Protein AF-A0A964ZCJ8-F1 (afdb_monomer_lite)

Foldseek 3Di:
DDDDDDPPDDPDDPDPDPDDDPVVVVVVVVVVVVVVVVVVVVVVVVVVVVVVCVVPQLPLPDWDADQLEIEGHHPVDDPQLSVQVRVVCVVVVQSVQHNKYWGWYADPQEIEIETAGADDPPDDPVNVVVVQVVVQVCCCVPRVVNTWYKYKYDHPPDDDDDSPCVVDGPDIDIDGD

Secondary structure (DSSP, 8-state):
-PPP----------PPP----HHHHHHHHHHHHHHHHHHHHHHHHHHHHHHHHHHHS-TT-EEEEETTEEEEE-TTS-HHHHHHHHHHHHHTTGGGSSS-EEEEEEETTEEEEEEE-PPPTT--HHHHHHHHHHHHHHHHHHTSTT--EEEEEE---S-S--TTGGGS-S--EEE--

Sequence (177 aa):
MMADPHDTRTPKDATPDPLPSSASRRRGRRWRAFLIWTVGLFALATAIYLLAREVSSSSWGDKVSVGAMTVHYPSHVARNSAEALARFLYDKGIGRINDADARLRHESGIWTVDLFIPQQENTDTDIFSALLERMHRDIARDVLHGEALVLRACHPEVGANSIQQRGDPKAWKEIGP

pLDDT: mean 73.39, std 16.01, range [37.78, 94.5]

Radius of gyration: 37.0 Å; chains: 1; bounding box: 96×61×99 Å

Structure (mmCIF, N/CA/C/O backbone):
data_AF-A0A964ZCJ8-F1
#
_entry.id   AF-A0A964ZCJ8-F1
#
loop_
_atom_site.group_PDB
_atom_site.id
_atom_site.type_symbol
_atom_site.label_atom_id
_atom_site.label_alt_id
_atom_site.label_comp_id
_atom_site.label_asym_id
_atom_site.label_entity_id
_atom_site.label_seq_id
_atom_site.pdbx_PDB_ins_code
_atom_site.Cartn_x
_atom_site.Cartn_y
_atom_site.Cartn_z
_atom_site.occupancy
_atom_site.B_iso_or_equiv
_atom_site.auth_seq_id
_atom_site.auth_comp_id
_atom_site.auth_asym_id
_atom_site.auth_atom_id
_atom_site.pdbx_PDB_model_num
ATOM 1 N N . MET A 1 1 ? 78.602 -44.095 -82.464 1.00 48.38 1 MET A N 1
ATOM 2 C CA . MET A 1 1 ? 78.148 -43.671 -81.123 1.00 48.38 1 MET A CA 1
ATOM 3 C C . MET A 1 1 ? 78.217 -42.154 -81.092 1.00 48.38 1 MET A C 1
ATOM 5 O O . MET A 1 1 ? 79.305 -41.610 -80.980 1.00 48.38 1 MET A O 1
ATOM 9 N N . MET A 1 2 ? 77.091 -41.492 -81.357 1.00 51.88 2 MET A N 1
ATOM 10 C CA . MET A 1 2 ? 76.959 -40.031 -81.392 1.00 51.88 2 MET A CA 1
ATOM 11 C C . MET A 1 2 ? 76.318 -39.581 -80.078 1.00 51.88 2 MET A C 1
ATOM 13 O O . MET A 1 2 ? 75.328 -40.174 -79.657 1.00 51.88 2 MET A O 1
ATOM 17 N N . ALA A 1 3 ? 76.924 -38.592 -79.425 1.00 47.00 3 ALA A N 1
ATOM 18 C CA . ALA A 1 3 ? 76.393 -37.945 -78.233 1.00 47.00 3 ALA A CA 1
ATOM 19 C C . ALA A 1 3 ? 75.462 -36.802 -78.661 1.00 47.00 3 ALA A C 1
ATOM 21 O O . ALA A 1 3 ? 75.875 -35.935 -79.428 1.00 47.00 3 ALA A O 1
ATOM 22 N N . ASP A 1 4 ? 74.226 -36.835 -78.172 1.00 47.16 4 ASP A N 1
ATOM 23 C CA . ASP A 1 4 ? 73.211 -35.793 -78.337 1.00 47.16 4 ASP A CA 1
ATOM 24 C C . ASP A 1 4 ? 73.431 -34.707 -77.265 1.00 47.16 4 ASP A C 1
ATOM 26 O O . ASP A 1 4 ? 73.419 -35.046 -76.076 1.00 47.16 4 ASP A O 1
ATOM 30 N N . PRO A 1 5 ? 73.663 -33.424 -77.609 1.00 57.91 5 PRO A N 1
ATOM 31 C CA . PRO A 1 5 ? 73.920 -32.394 -76.615 1.00 57.91 5 PRO A CA 1
ATOM 32 C C . PRO A 1 5 ? 72.847 -31.302 -76.659 1.00 57.91 5 PRO A C 1
ATOM 34 O O . PRO A 1 5 ? 73.133 -30.206 -77.111 1.00 57.91 5 PRO A O 1
ATOM 37 N N . HIS A 1 6 ? 71.630 -31.555 -76.173 1.00 50.22 6 HIS A N 1
ATOM 38 C CA . HIS A 1 6 ? 70.666 -30.481 -75.877 1.00 50.22 6 HIS A CA 1
ATOM 39 C C . HIS A 1 6 ? 69.636 -30.919 -74.816 1.00 50.22 6 HIS A C 1
ATOM 41 O O . HIS A 1 6 ? 68.512 -31.281 -75.141 1.00 50.22 6 HIS A O 1
ATOM 47 N N . ASP A 1 7 ? 69.996 -30.841 -73.528 1.00 47.72 7 ASP A N 1
ATOM 48 C CA . ASP A 1 7 ? 69.020 -30.761 -72.421 1.00 47.72 7 ASP A CA 1
ATOM 49 C C . ASP A 1 7 ? 69.168 -29.385 -71.753 1.00 47.72 7 ASP A C 1
ATOM 51 O O . ASP A 1 7 ? 69.875 -29.197 -70.762 1.00 47.72 7 ASP A O 1
ATOM 55 N N . THR A 1 8 ? 68.574 -28.368 -72.378 1.00 50.81 8 THR A N 1
ATOM 56 C CA . THR A 1 8 ? 68.505 -27.006 -71.839 1.00 50.81 8 THR A CA 1
ATOM 57 C C . THR A 1 8 ? 67.258 -26.901 -70.965 1.00 50.81 8 THR A C 1
ATOM 59 O O . THR A 1 8 ? 66.209 -26.435 -71.402 1.00 50.81 8 THR A O 1
ATOM 62 N N . ARG A 1 9 ? 67.356 -27.359 -69.712 1.00 53.78 9 ARG A N 1
ATOM 63 C CA . ARG A 1 9 ? 66.312 -27.120 -68.706 1.00 53.78 9 ARG A CA 1
ATOM 64 C C . ARG A 1 9 ? 66.277 -25.636 -68.363 1.00 53.78 9 ARG A C 1
ATOM 66 O O . ARG A 1 9 ? 67.170 -25.117 -67.698 1.00 53.78 9 ARG A O 1
ATOM 73 N N . THR A 1 10 ? 65.235 -24.958 -68.817 1.00 56.88 10 THR A N 1
ATOM 74 C CA . THR A 1 10 ? 64.870 -23.621 -68.352 1.00 56.88 10 THR A CA 1
ATOM 75 C C . THR A 1 10 ? 64.500 -23.672 -66.862 1.00 56.88 10 THR A C 1
ATOM 77 O O . THR A 1 10 ? 63.801 -24.597 -66.433 1.00 56.88 10 THR A O 1
ATOM 80 N N . PRO A 1 11 ? 64.954 -22.713 -66.035 1.00 51.00 11 PRO A N 1
ATOM 81 C CA . PRO A 1 11 ? 64.497 -22.617 -64.658 1.00 51.00 11 PRO A CA 1
ATOM 82 C C . PRO A 1 11 ? 63.003 -22.276 -64.660 1.00 51.00 11 PRO A C 1
ATOM 84 O O . PRO A 1 11 ? 62.573 -21.285 -65.243 1.00 51.00 11 PRO A O 1
ATOM 87 N N . LYS A 1 12 ? 62.210 -23.146 -64.032 1.00 56.78 12 LYS A N 1
ATOM 88 C CA . LYS A 1 12 ? 60.776 -22.961 -63.820 1.00 56.78 12 LYS A CA 1
ATOM 89 C C . LYS A 1 12 ? 60.593 -21.738 -62.921 1.00 56.78 12 LYS A C 1
ATOM 91 O O . LYS A 1 12 ? 61.037 -21.764 -61.774 1.00 56.78 12 LYS A O 1
ATOM 96 N N . ASP A 1 13 ? 59.980 -20.694 -63.470 1.00 48.88 13 ASP A N 1
ATOM 97 C CA . ASP A 1 13 ? 59.600 -19.468 -62.774 1.00 48.88 13 ASP A CA 1
ATOM 98 C C . ASP A 1 13 ? 59.020 -19.779 -61.390 1.00 48.88 13 ASP A C 1
ATOM 100 O O . ASP A 1 13 ? 57.946 -20.373 -61.255 1.00 48.88 13 ASP A O 1
ATOM 104 N N . ALA A 1 14 ? 59.739 -19.364 -60.348 1.00 57.69 14 ALA A N 1
ATOM 105 C CA . ALA A 1 14 ? 59.188 -19.259 -59.012 1.00 57.69 14 ALA A CA 1
ATOM 106 C C . ALA A 1 14 ? 58.215 -18.076 -59.025 1.00 57.69 14 ALA A C 1
ATOM 108 O O . ALA A 1 14 ? 58.620 -16.922 -58.908 1.00 57.69 14 ALA A O 1
ATOM 109 N N . THR A 1 15 ? 56.929 -18.357 -59.225 1.00 59.94 15 THR A N 1
ATOM 110 C CA . THR A 1 15 ? 55.874 -17.360 -59.041 1.00 59.94 15 THR A CA 1
ATOM 111 C C . THR A 1 15 ? 55.878 -16.955 -57.562 1.00 59.94 15 THR A C 1
ATOM 113 O 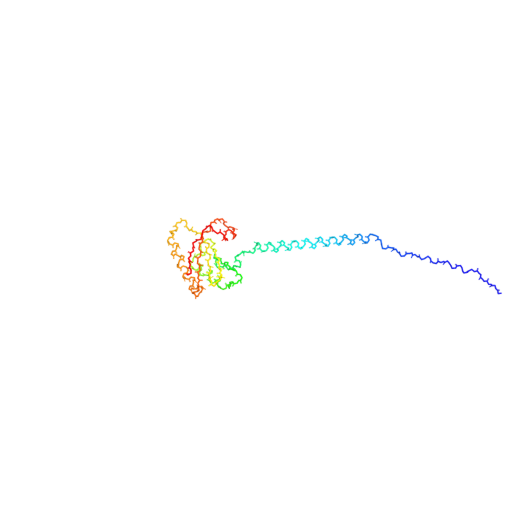O . THR A 1 15 ? 55.666 -17.825 -56.717 1.00 59.94 15 THR A O 1
ATOM 116 N N . PRO A 1 16 ? 56.159 -15.691 -57.200 1.00 59.75 16 PRO A N 1
ATOM 117 C CA . PRO A 1 16 ? 56.066 -15.270 -55.811 1.00 59.75 16 PRO A CA 1
ATOM 118 C C . PRO A 1 16 ? 54.602 -15.337 -55.368 1.00 59.75 16 PRO A C 1
ATOM 120 O O . PRO A 1 16 ? 53.717 -14.840 -56.069 1.00 59.75 16 PRO A O 1
ATOM 123 N N . ASP A 1 17 ? 54.354 -15.945 -54.207 1.00 64.88 17 ASP A N 1
ATOM 124 C CA . ASP A 1 17 ? 53.029 -15.965 -53.592 1.00 64.88 17 ASP A CA 1
ATOM 125 C C . ASP A 1 17 ? 52.475 -14.534 -53.494 1.00 64.88 17 ASP A C 1
ATOM 127 O O . ASP A 1 17 ? 53.198 -13.613 -53.087 1.00 64.88 17 ASP A O 1
ATOM 131 N N . PRO A 1 18 ? 51.198 -14.301 -53.849 1.00 58.09 18 PRO A N 1
ATOM 132 C CA . PRO A 1 18 ? 50.617 -12.978 -53.745 1.00 58.09 18 PRO A CA 1
ATOM 133 C C . PRO A 1 18 ? 50.617 -12.547 -52.276 1.00 58.09 18 PRO A C 1
ATOM 135 O O . PRO A 1 18 ? 49.923 -13.122 -51.435 1.00 58.09 18 PRO A O 1
ATOM 138 N N . LEU A 1 19 ? 51.390 -11.498 -51.975 1.00 61.59 19 LEU A N 1
ATOM 139 C CA . LEU A 1 19 ? 51.352 -10.807 -50.689 1.00 61.59 19 LEU A CA 1
ATOM 140 C C . LEU A 1 19 ? 49.889 -10.530 -50.308 1.00 61.59 19 LEU A C 1
ATOM 142 O O . LEU A 1 19 ? 49.120 -10.065 -51.158 1.00 61.59 19 LEU A O 1
ATOM 146 N N . PRO A 1 20 ? 49.481 -10.773 -49.047 1.00 53.47 20 PRO A N 1
ATOM 147 C CA . PRO A 1 20 ? 48.110 -10.548 -48.623 1.00 53.47 20 PRO A CA 1
ATOM 148 C C . PRO A 1 20 ? 47.746 -9.093 -48.901 1.00 53.47 20 PRO A C 1
ATOM 150 O O . PRO A 1 20 ? 48.298 -8.167 -48.299 1.00 53.47 20 PRO A O 1
ATOM 153 N N . SER A 1 21 ? 46.828 -8.901 -49.848 1.00 53.91 21 SER A N 1
ATOM 154 C CA . SER A 1 21 ? 46.430 -7.579 -50.309 1.00 53.91 21 SER A CA 1
ATOM 155 C C . SER A 1 21 ? 46.026 -6.714 -49.115 1.00 53.91 21 SER A C 1
ATOM 157 O O . SER A 1 21 ? 45.258 -7.116 -48.233 1.00 53.91 21 SER A O 1
ATOM 159 N N . SER A 1 22 ? 46.540 -5.489 -49.089 1.00 53.28 22 SER A N 1
ATOM 160 C CA . SER A 1 22 ? 46.252 -4.443 -48.098 1.00 53.28 22 SER A CA 1
ATOM 161 C C . SER A 1 22 ? 44.746 -4.161 -47.912 1.00 53.28 22 SER A C 1
ATOM 163 O O . SER A 1 22 ? 44.332 -3.582 -46.902 1.00 53.28 22 SER A O 1
ATOM 165 N N . ALA A 1 23 ? 43.906 -4.634 -48.839 1.00 49.94 23 ALA A N 1
ATOM 166 C CA . ALA A 1 23 ? 42.448 -4.637 -48.764 1.00 49.94 23 ALA A CA 1
ATOM 167 C C . ALA A 1 23 ? 41.882 -5.540 -47.645 1.00 49.94 23 ALA A C 1
ATOM 169 O O . ALA A 1 23 ? 40.900 -5.166 -46.996 1.00 49.94 23 ALA A O 1
ATOM 170 N N . SER A 1 24 ? 42.516 -6.683 -47.359 1.00 50.50 24 SER A N 1
ATOM 171 C CA . SER A 1 24 ? 42.086 -7.625 -46.309 1.00 50.50 24 SER A CA 1
ATOM 172 C C . SER A 1 24 ? 42.235 -7.035 -44.897 1.00 50.50 24 SER A C 1
ATOM 174 O O . SER A 1 24 ? 41.323 -7.129 -44.071 1.00 50.50 24 SER A O 1
ATOM 176 N N . ARG A 1 25 ? 43.330 -6.303 -44.643 1.00 51.41 25 ARG A N 1
ATOM 177 C CA . ARG A 1 25 ? 43.592 -5.614 -43.365 1.00 51.41 25 ARG A CA 1
ATOM 178 C C . ARG A 1 25 ? 42.638 -4.436 -43.118 1.00 51.41 25 ARG A C 1
ATOM 180 O O . ARG A 1 25 ? 42.250 -4.189 -41.976 1.00 51.41 25 ARG A O 1
ATOM 187 N N . ARG A 1 26 ? 42.208 -3.722 -44.170 1.00 52.03 26 ARG A N 1
ATOM 188 C CA . ARG A 1 26 ? 41.245 -2.605 -44.058 1.00 52.03 26 ARG A CA 1
ATOM 189 C C . ARG A 1 26 ? 39.802 -3.070 -43.831 1.00 52.03 26 ARG A C 1
ATOM 191 O O . ARG A 1 26 ? 39.094 -2.424 -43.057 1.00 52.03 26 ARG A O 1
ATOM 198 N N . ARG A 1 27 ? 39.367 -4.186 -44.438 1.00 53.50 27 ARG A N 1
ATOM 199 C CA . ARG A 1 27 ? 38.033 -4.767 -44.175 1.00 53.50 27 ARG A CA 1
ATOM 200 C C . ARG A 1 27 ? 37.902 -5.233 -42.724 1.00 53.50 27 ARG A C 1
ATOM 202 O O . ARG A 1 27 ? 36.944 -4.837 -42.068 1.00 53.50 27 ARG A O 1
ATOM 209 N N . GLY A 1 28 ? 38.891 -5.946 -42.179 1.00 59.06 28 GLY A N 1
ATOM 210 C CA . GLY A 1 28 ? 38.857 -6.402 -40.781 1.00 59.06 28 GLY A CA 1
ATOM 211 C C . GLY A 1 28 ? 38.749 -5.264 -39.755 1.00 59.06 28 GLY A C 1
ATOM 212 O O . GLY A 1 28 ? 38.053 -5.395 -38.751 1.00 59.06 28 GLY A O 1
ATOM 213 N N . ARG A 1 29 ? 39.369 -4.105 -40.023 1.00 62.72 29 ARG A N 1
ATOM 214 C CA . ARG A 1 29 ? 39.307 -2.937 -39.125 1.00 62.72 29 ARG A CA 1
ATOM 215 C C . ARG A 1 29 ? 37.923 -2.276 -39.104 1.00 62.72 29 ARG A C 1
ATOM 217 O O . ARG A 1 29 ? 37.471 -1.872 -38.038 1.00 62.72 29 ARG A O 1
ATOM 224 N N . ARG A 1 30 ? 37.238 -2.207 -40.253 1.00 69.00 30 ARG A N 1
ATOM 225 C CA . ARG A 1 30 ? 35.860 -1.687 -40.350 1.00 69.00 30 ARG A CA 1
ATOM 226 C C . ARG A 1 30 ? 34.849 -2.612 -39.675 1.00 69.00 30 ARG A C 1
ATOM 228 O O . ARG A 1 30 ? 33.975 -2.128 -38.970 1.00 69.00 30 ARG A O 1
ATOM 235 N N . TRP A 1 31 ? 35.019 -3.925 -39.824 1.00 72.19 31 TRP A N 1
ATOM 236 C CA . TRP A 1 31 ? 34.189 -4.922 -39.142 1.00 72.19 31 TRP A CA 1
ATOM 237 C C . TRP A 1 31 ? 34.365 -4.890 -37.622 1.00 72.19 31 TRP A C 1
ATOM 239 O O . TRP A 1 31 ? 33.383 -4.927 -36.891 1.00 72.19 31 TRP A O 1
ATOM 249 N N . ARG A 1 32 ? 35.601 -4.733 -37.132 1.00 75.25 32 ARG A N 1
ATOM 250 C CA . ARG A 1 32 ? 35.864 -4.542 -35.696 1.00 75.25 32 ARG A CA 1
ATOM 251 C C . ARG A 1 32 ? 35.241 -3.254 -35.163 1.00 75.25 32 ARG A C 1
ATOM 253 O O . ARG A 1 32 ? 34.640 -3.282 -34.099 1.00 75.25 32 ARG A O 1
ATOM 260 N N . ALA A 1 33 ? 35.345 -2.152 -35.908 1.00 75.31 33 ALA A N 1
ATOM 261 C CA . ALA A 1 33 ? 34.693 -0.900 -35.532 1.00 75.31 33 ALA A CA 1
ATOM 262 C C . ALA A 1 33 ? 33.166 -1.060 -35.472 1.00 75.31 33 ALA A C 1
ATOM 264 O O . ALA A 1 33 ? 32.557 -0.640 -34.497 1.00 75.31 33 ALA A O 1
ATOM 265 N N . PHE A 1 34 ? 32.564 -1.730 -36.459 1.00 76.56 34 PHE A N 1
ATOM 266 C CA . PHE A 1 34 ? 31.130 -2.017 -36.469 1.00 76.56 34 PHE A CA 1
ATOM 267 C C . PHE A 1 34 ? 30.700 -2.861 -35.260 1.00 76.56 34 PHE A C 1
ATOM 269 O O . PHE A 1 34 ? 29.763 -2.483 -34.564 1.00 76.56 34 PHE A O 1
ATOM 276 N N . LEU A 1 35 ? 31.432 -3.937 -34.945 1.00 82.56 35 LEU A N 1
ATOM 277 C CA . LEU A 1 35 ? 31.153 -4.775 -33.773 1.00 82.56 35 LEU A CA 1
ATOM 278 C C . LEU A 1 35 ? 31.237 -3.979 -32.463 1.00 82.56 35 LEU A C 1
ATOM 280 O O . LEU A 1 35 ? 30.318 -4.051 -31.651 1.00 82.56 35 LEU A O 1
ATOM 284 N N . ILE A 1 36 ? 32.285 -3.170 -32.282 1.00 83.69 36 ILE A N 1
ATOM 285 C CA . ILE A 1 36 ? 32.447 -2.320 -31.090 1.00 83.69 36 ILE A CA 1
ATOM 286 C C . ILE A 1 36 ? 31.273 -1.343 -30.954 1.00 83.69 36 ILE A C 1
ATOM 288 O O . ILE A 1 36 ? 30.724 -1.199 -29.865 1.00 83.69 36 ILE A O 1
ATOM 292 N N . TRP A 1 37 ? 30.849 -0.720 -32.056 1.00 85.50 37 TRP A N 1
ATOM 293 C CA . TRP A 1 37 ? 29.688 0.170 -32.063 1.00 85.50 37 TRP A CA 1
ATOM 294 C C . TRP A 1 37 ? 28.401 -0.561 -31.682 1.00 85.50 37 TRP A C 1
ATOM 296 O O . TRP A 1 37 ? 27.669 -0.080 -30.823 1.00 85.50 37 TRP A O 1
ATOM 306 N N . THR A 1 38 ? 28.138 -1.736 -32.258 1.00 84.56 38 THR A N 1
ATOM 307 C CA . THR A 1 38 ? 26.927 -2.511 -31.939 1.00 84.56 38 THR A CA 1
ATOM 308 C C . THR A 1 38 ? 26.892 -2.981 -30.486 1.00 84.56 38 THR A C 1
ATOM 310 O O . THR A 1 38 ? 25.854 -2.872 -29.840 1.00 84.56 38 THR A O 1
ATOM 313 N N . VAL A 1 39 ? 28.027 -3.432 -29.942 1.00 88.19 39 VAL A N 1
ATOM 314 C CA . VAL A 1 39 ? 28.136 -3.844 -28.535 1.00 88.19 39 VAL A CA 1
ATOM 315 C C . VAL A 1 39 ? 27.949 -2.644 -27.609 1.00 88.19 39 VAL A C 1
ATOM 317 O O . VAL A 1 39 ? 27.212 -2.745 -26.632 1.00 88.19 39 VAL A O 1
ATOM 320 N N . GLY A 1 40 ? 28.550 -1.495 -27.932 1.00 87.12 40 GLY A N 1
ATOM 321 C CA . GLY A 1 40 ? 28.365 -0.262 -27.166 1.00 87.12 40 GLY A CA 1
ATOM 322 C C . GLY A 1 40 ? 26.908 0.206 -27.153 1.00 87.12 40 GLY A C 1
ATOM 323 O O . GLY A 1 40 ? 26.383 0.564 -26.102 1.00 87.12 40 GLY A O 1
ATOM 324 N N . LEU A 1 41 ? 26.228 0.136 -28.299 1.00 89.31 41 LEU A N 1
ATOM 325 C CA . LEU A 1 41 ? 24.823 0.526 -28.423 1.00 89.31 41 LEU A CA 1
ATOM 326 C C . LEU A 1 41 ? 23.899 -0.428 -27.652 1.00 89.31 41 LEU A C 1
ATOM 328 O O . LEU A 1 41 ? 22.967 0.018 -26.987 1.00 89.31 41 LEU A O 1
ATOM 332 N N . PHE A 1 42 ? 24.196 -1.729 -27.677 1.00 88.00 42 PHE A N 1
ATOM 333 C CA . PHE A 1 42 ? 23.472 -2.732 -26.899 1.00 88.00 42 PHE A CA 1
ATOM 334 C C . PHE A 1 42 ? 23.678 -2.558 -25.388 1.00 88.00 42 PHE A C 1
ATOM 336 O O . PHE A 1 42 ? 22.716 -2.609 -24.621 1.00 88.00 42 PHE A O 1
ATOM 343 N N . ALA A 1 43 ? 24.912 -2.295 -24.950 1.00 87.88 43 ALA A N 1
ATOM 344 C CA . ALA A 1 43 ? 25.219 -2.012 -23.550 1.00 87.88 43 ALA A CA 1
ATOM 345 C C . ALA A 1 43 ? 24.503 -0.743 -23.064 1.00 87.88 43 ALA A C 1
ATOM 347 O O . ALA A 1 43 ? 23.913 -0.749 -21.985 1.00 87.88 43 ALA A O 1
ATOM 348 N N . LEU A 1 44 ? 24.479 0.312 -23.884 1.00 88.38 44 LEU A N 1
ATOM 349 C CA . LEU A 1 44 ? 23.754 1.544 -23.581 1.00 88.38 44 LEU A CA 1
ATOM 350 C C . LEU A 1 44 ? 22.242 1.303 -23.482 1.00 88.38 44 LEU A C 1
ATOM 352 O O . LEU A 1 44 ? 21.622 1.733 -22.514 1.00 88.38 44 LEU A O 1
ATOM 356 N N . ALA A 1 45 ? 21.652 0.579 -24.435 1.00 86.62 45 ALA A N 1
ATOM 357 C CA . ALA A 1 45 ? 20.234 0.222 -24.393 1.00 86.62 45 ALA A CA 1
ATOM 358 C C . ALA A 1 45 ? 19.893 -0.611 -23.147 1.00 86.62 45 ALA A C 1
ATOM 360 O O . ALA A 1 45 ? 18.865 -0.384 -22.513 1.00 86.62 45 ALA A O 1
ATOM 361 N N . THR A 1 46 ? 20.782 -1.525 -22.754 1.00 86.81 46 THR A N 1
ATOM 362 C CA . THR A 1 46 ? 20.626 -2.336 -21.539 1.00 86.81 46 THR A CA 1
ATOM 363 C C . THR A 1 46 ? 20.708 -1.474 -20.280 1.00 86.81 46 THR A C 1
ATOM 365 O O . THR A 1 46 ? 19.874 -1.616 -19.394 1.00 86.81 46 THR A O 1
ATOM 368 N N . ALA A 1 47 ? 21.660 -0.540 -20.207 1.00 83.06 47 ALA A N 1
ATOM 369 C CA . ALA A 1 47 ? 21.773 0.394 -19.089 1.00 83.06 47 ALA A CA 1
ATOM 370 C C . ALA A 1 47 ? 20.535 1.297 -18.975 1.00 83.06 47 ALA A C 1
ATOM 372 O O . ALA A 1 47 ? 20.000 1.462 -17.883 1.00 83.06 47 ALA A O 1
ATOM 373 N N . ILE A 1 48 ? 20.032 1.818 -20.102 1.00 84.12 48 ILE A N 1
ATOM 374 C CA . ILE A 1 48 ? 18.785 2.593 -20.149 1.00 84.12 48 ILE A CA 1
ATOM 375 C C . ILE A 1 48 ? 17.602 1.732 -19.705 1.00 84.12 48 ILE A C 1
ATOM 377 O O . ILE A 1 48 ? 16.770 2.211 -18.950 1.00 84.12 48 ILE A O 1
ATOM 381 N N . TYR A 1 49 ? 17.524 0.469 -20.126 1.00 80.00 49 TYR A N 1
ATOM 382 C CA . TYR A 1 49 ? 16.462 -0.443 -19.702 1.00 80.00 49 TYR A CA 1
ATOM 383 C C . TYR A 1 49 ? 16.508 -0.727 -18.195 1.00 80.00 49 TYR A C 1
ATOM 385 O O . TYR A 1 49 ? 15.466 -0.712 -17.546 1.00 80.00 49 TYR A O 1
ATOM 393 N N . LEU A 1 50 ? 17.696 -0.948 -17.626 1.00 77.62 50 LEU A N 1
ATOM 394 C CA . LEU A 1 50 ? 17.866 -1.156 -16.185 1.00 77.62 50 LEU A CA 1
ATOM 395 C C . LEU A 1 50 ? 17.500 0.105 -15.393 1.00 77.62 50 LEU A C 1
ATOM 397 O O . LEU A 1 50 ? 16.707 0.013 -14.463 1.00 77.62 50 LEU A O 1
ATOM 401 N N . LEU A 1 51 ? 17.980 1.276 -15.822 1.00 68.19 51 LEU A N 1
ATOM 402 C CA . LEU A 1 51 ? 17.620 2.566 -15.224 1.00 68.19 51 LEU A CA 1
ATOM 403 C C . LEU A 1 51 ? 16.122 2.844 -15.345 1.00 68.19 51 LEU A C 1
ATOM 405 O O . LEU A 1 51 ? 15.486 3.226 -14.372 1.00 68.19 51 LEU A O 1
ATOM 409 N N . ALA A 1 52 ? 15.531 2.614 -16.517 1.00 62.88 52 ALA A N 1
ATOM 410 C CA . ALA A 1 52 ? 14.101 2.778 -16.726 1.00 62.88 52 ALA A CA 1
ATOM 411 C C . ALA A 1 52 ? 13.311 1.812 -15.848 1.00 62.88 52 ALA A C 1
ATOM 413 O O . ALA A 1 52 ? 12.305 2.220 -15.288 1.00 62.88 52 ALA A O 1
ATOM 414 N N . ARG A 1 53 ? 13.759 0.563 -15.683 1.00 59.34 53 ARG A N 1
ATOM 415 C CA . ARG A 1 53 ? 13.138 -0.427 -14.795 1.00 59.34 53 ARG A CA 1
ATOM 416 C C . ARG A 1 53 ? 13.236 -0.031 -13.326 1.00 59.34 53 ARG A C 1
ATOM 418 O O . ARG A 1 53 ? 12.292 -0.274 -12.592 1.00 59.34 53 ARG A O 1
ATOM 425 N N . GLU A 1 54 ? 14.327 0.588 -12.906 1.00 56.66 54 GLU A N 1
ATOM 426 C CA . GLU A 1 54 ? 14.490 1.089 -11.539 1.00 56.66 54 GLU A CA 1
ATOM 427 C C . GLU A 1 54 ? 13.629 2.339 -11.296 1.00 56.66 54 GLU A C 1
ATOM 429 O O . GLU A 1 54 ? 12.944 2.443 -10.283 1.00 56.66 54 GLU A O 1
ATOM 434 N N . VAL A 1 55 ? 13.535 3.227 -12.290 1.00 53.56 55 VAL A N 1
ATOM 435 C CA . VAL A 1 55 ? 12.641 4.398 -12.274 1.00 53.56 55 VAL A CA 1
ATOM 436 C C . VAL A 1 55 ? 11.156 4.005 -12.382 1.00 53.56 55 VAL A C 1
ATOM 438 O O . VAL A 1 55 ? 10.294 4.713 -11.864 1.00 53.56 55 VAL A O 1
ATOM 441 N N . SER A 1 56 ? 10.837 2.890 -13.049 1.00 44.97 56 SER A N 1
ATOM 442 C CA . SER A 1 56 ? 9.462 2.398 -13.259 1.00 44.97 56 SER A CA 1
ATOM 443 C C . SER A 1 56 ? 9.033 1.294 -12.295 1.00 44.97 56 SER A C 1
ATOM 445 O O . SER A 1 56 ? 7.838 1.005 -12.209 1.00 44.97 56 SER A O 1
ATOM 447 N N . SER A 1 57 ? 9.952 0.706 -11.521 1.00 46.03 57 SER A N 1
ATOM 448 C CA . SER A 1 57 ? 9.571 -0.060 -10.342 1.00 46.03 57 SER A CA 1
ATOM 449 C C . SER A 1 57 ? 8.892 0.909 -9.391 1.00 46.03 57 SER A C 1
ATOM 451 O O . SER A 1 57 ? 9.496 1.891 -8.961 1.00 46.03 57 SER A O 1
ATOM 453 N N . SER A 1 58 ? 7.604 0.683 -9.124 1.00 54.53 58 SER A N 1
ATOM 454 C CA . SER A 1 58 ? 6.887 1.468 -8.126 1.00 54.53 58 SER A CA 1
ATOM 455 C C . SER A 1 58 ? 7.736 1.442 -6.854 1.00 54.53 58 SER A C 1
ATOM 457 O O . SER A 1 58 ? 8.081 0.365 -6.366 1.00 54.53 58 SER A O 1
ATOM 459 N N . SER A 1 59 ? 8.098 2.610 -6.317 1.00 64.25 59 SER A N 1
ATOM 460 C CA . SER A 1 59 ? 8.873 2.713 -5.067 1.00 64.25 59 SER A CA 1
ATOM 461 C C . SER A 1 59 ? 8.151 2.066 -3.876 1.00 64.25 59 SER A C 1
ATOM 463 O O . SER A 1 59 ? 8.673 1.981 -2.765 1.00 64.25 59 SER A O 1
ATOM 465 N N . TRP A 1 60 ? 6.916 1.622 -4.099 1.00 71.25 60 TRP A N 1
ATOM 466 C CA . TRP A 1 60 ? 6.042 0.983 -3.140 1.00 71.25 60 TRP A CA 1
ATOM 467 C C . TRP A 1 60 ? 6.058 -0.547 -3.229 1.00 71.25 60 TRP A C 1
ATOM 469 O O . TRP A 1 60 ? 5.477 -1.184 -2.357 1.00 71.25 60 TRP A O 1
ATOM 479 N N . GLY A 1 61 ? 6.763 -1.120 -4.212 1.00 81.56 61 GLY A N 1
ATOM 480 C CA . GLY A 1 61 ? 6.920 -2.562 -4.400 1.00 81.56 61 GLY A CA 1
ATOM 481 C C . GLY A 1 61 ? 5.831 -3.201 -5.265 1.00 81.56 61 GLY A C 1
ATOM 482 O O . GLY A 1 61 ? 5.370 -2.598 -6.242 1.00 81.56 61 GLY A O 1
ATOM 483 N N . ASP A 1 62 ? 5.466 -4.433 -4.909 1.00 87.94 62 ASP A N 1
ATOM 484 C CA . ASP A 1 62 ? 4.408 -5.233 -5.531 1.00 87.94 62 ASP A CA 1
ATOM 485 C C . ASP A 1 62 ? 3.016 -4.749 -5.095 1.00 87.94 62 ASP A C 1
ATOM 487 O O . ASP A 1 62 ? 2.881 -3.847 -4.265 1.00 87.94 62 ASP A O 1
ATOM 491 N N . LYS A 1 63 ? 1.954 -5.334 -5.666 1.00 89.62 63 LYS A N 1
ATOM 492 C CA . LYS A 1 63 ? 0.568 -4.995 -5.316 1.00 89.62 63 LYS A CA 1
ATOM 493 C C . LYS A 1 63 ? -0.373 -6.196 -5.295 1.00 89.62 63 LYS A C 1
ATOM 495 O O . LYS A 1 63 ? -0.231 -7.125 -6.090 1.00 89.62 63 LYS A O 1
ATOM 500 N N . VAL A 1 64 ? -1.371 -6.134 -4.417 1.00 90.94 64 VAL A N 1
ATOM 501 C CA . VAL A 1 64 ? -2.555 -7.003 -4.409 1.00 90.94 64 VAL A CA 1
ATOM 502 C C . VAL A 1 64 ? -3.795 -6.131 -4.561 1.00 90.94 64 VAL A C 1
ATOM 504 O O . VAL A 1 64 ? -3.907 -5.106 -3.896 1.00 90.94 64 VAL A O 1
ATOM 507 N N . SER A 1 65 ? -4.735 -6.555 -5.404 1.00 90.06 65 SER A N 1
ATOM 508 C CA . SER A 1 65 ? -6.016 -5.868 -5.585 1.00 90.06 65 SER A CA 1
ATOM 509 C C . SER A 1 65 ? -7.177 -6.784 -5.206 1.00 90.06 65 SER A C 1
ATOM 511 O O . SER A 1 65 ? -7.211 -7.948 -5.609 1.00 90.06 65 SER A O 1
ATOM 513 N N . VAL A 1 66 ? -8.130 -6.252 -4.441 1.00 88.50 66 VAL A N 1
ATOM 514 C CA . VAL A 1 66 ? -9.385 -6.908 -4.051 1.00 88.50 66 VAL A CA 1
ATOM 515 C C . VAL A 1 66 ? -10.531 -5.952 -4.375 1.00 88.50 66 VAL A C 1
ATOM 517 O O . VAL A 1 66 ? -10.684 -4.906 -3.745 1.00 88.50 66 VAL A O 1
ATOM 520 N N . GLY A 1 67 ? -11.326 -6.284 -5.396 1.00 86.69 67 GLY A N 1
ATOM 521 C CA . GLY A 1 67 ? -12.324 -5.360 -5.937 1.00 86.69 67 GLY A CA 1
ATOM 522 C C . GLY A 1 67 ? -11.662 -4.082 -6.462 1.00 86.69 67 GLY A C 1
ATOM 523 O O . GLY A 1 67 ? -10.792 -4.160 -7.324 1.00 86.69 67 GLY A O 1
ATOM 524 N N . ALA A 1 68 ? -12.061 -2.929 -5.923 1.00 82.88 68 ALA A N 1
ATOM 525 C CA . ALA A 1 68 ? -11.474 -1.619 -6.230 1.00 82.88 68 ALA A CA 1
ATOM 526 C C . ALA A 1 68 ? -10.446 -1.144 -5.177 1.00 82.88 68 ALA A C 1
ATOM 528 O O . ALA A 1 68 ? -9.953 -0.025 -5.256 1.00 82.88 68 ALA A O 1
ATOM 529 N N . MET A 1 69 ? -10.095 -1.995 -4.202 1.00 86.31 69 MET A N 1
ATOM 530 C CA . MET A 1 69 ? -9.027 -1.725 -3.237 1.00 86.31 69 MET A CA 1
ATOM 531 C C . MET A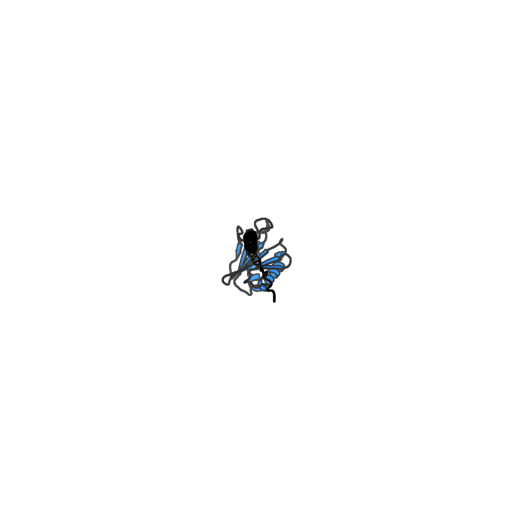 1 69 ? -7.701 -2.276 -3.757 1.00 86.31 69 MET A C 1
ATOM 533 O O . MET A 1 69 ? -7.619 -3.469 -4.061 1.00 86.31 69 MET A O 1
ATOM 537 N N . THR A 1 70 ? -6.648 -1.460 -3.784 1.00 88.88 70 THR A N 1
ATOM 538 C CA . THR A 1 70 ? -5.287 -1.929 -4.092 1.00 88.88 70 THR A CA 1
ATOM 539 C C . THR A 1 70 ? -4.337 -1.643 -2.934 1.00 88.88 70 THR A C 1
ATOM 541 O O . THR A 1 70 ? -4.265 -0.532 -2.420 1.00 88.88 70 THR A O 1
ATOM 544 N N . VAL A 1 71 ? -3.598 -2.667 -2.508 1.00 89.81 71 VAL A N 1
ATOM 545 C CA . VAL A 1 71 ? -2.575 -2.575 -1.462 1.00 89.81 71 VAL A CA 1
ATOM 546 C C . VAL A 1 71 ? -1.210 -2.831 -2.080 1.00 89.81 71 VAL A C 1
ATOM 548 O O . VAL A 1 71 ? -0.946 -3.914 -2.604 1.00 89.81 71 VAL A O 1
ATOM 551 N N . HIS A 1 72 ? -0.336 -1.837 -1.989 1.00 90.88 72 HIS A N 1
ATOM 552 C CA . HIS A 1 72 ? 1.066 -1.925 -2.366 1.00 90.88 72 HIS A CA 1
ATOM 553 C C . HIS A 1 72 ? 1.920 -2.383 -1.188 1.00 90.88 72 HIS A C 1
ATOM 555 O O . HIS A 1 72 ? 1.683 -1.966 -0.054 1.00 90.88 72 HIS A O 1
ATOM 561 N N . TYR A 1 73 ? 2.927 -3.210 -1.446 1.00 90.25 73 TYR A N 1
ATOM 562 C CA . TYR A 1 73 ? 3.814 -3.722 -0.409 1.00 90.25 73 TYR A CA 1
ATOM 563 C C . TYR A 1 73 ? 5.229 -3.993 -0.953 1.00 90.25 73 TYR A C 1
ATOM 565 O O . TYR A 1 73 ? 5.390 -4.472 -2.078 1.00 90.25 73 TYR A O 1
ATOM 573 N N . PRO A 1 74 ? 6.284 -3.704 -0.173 1.00 88.50 74 PRO A N 1
ATOM 574 C CA . PRO A 1 74 ? 7.659 -3.994 -0.559 1.00 88.50 74 PRO A CA 1
ATOM 575 C C . PRO A 1 74 ? 7.962 -5.498 -0.470 1.00 88.50 74 PRO A C 1
ATOM 577 O O . PRO A 1 74 ? 7.279 -6.247 0.224 1.00 88.50 74 PRO A O 1
ATOM 580 N N . SER A 1 75 ? 9.044 -5.938 -1.115 1.00 84.94 75 SER A N 1
ATOM 581 C CA . SER A 1 75 ? 9.419 -7.360 -1.231 1.00 84.94 75 SER A CA 1
ATOM 582 C C . SER A 1 75 ? 9.645 -8.098 0.096 1.00 84.94 75 SER A C 1
ATOM 584 O O . SER A 1 75 ? 9.564 -9.323 0.129 1.00 84.94 75 SER A O 1
ATOM 586 N N . HIS A 1 76 ? 9.933 -7.381 1.186 1.00 85.25 76 HIS A N 1
ATOM 587 C CA . HIS A 1 76 ? 10.127 -7.956 2.522 1.00 85.25 76 HIS A CA 1
ATOM 588 C C . HIS A 1 76 ? 8.818 -8.142 3.308 1.00 85.25 76 HIS A C 1
ATOM 590 O O . HIS A 1 76 ? 8.828 -8.770 4.364 1.00 85.25 76 HIS A O 1
ATOM 596 N N . VAL A 1 77 ? 7.696 -7.607 2.819 1.00 88.00 77 VAL A N 1
ATOM 597 C CA . VAL A 1 77 ? 6.371 -7.816 3.410 1.00 88.00 77 VAL A CA 1
ATOM 598 C C . VAL A 1 77 ? 5.727 -9.040 2.764 1.00 88.00 77 VAL A C 1
ATOM 600 O O . VAL A 1 77 ? 5.692 -9.179 1.542 1.00 88.00 77 VAL A O 1
ATOM 603 N N . ALA A 1 78 ? 5.189 -9.940 3.588 1.00 89.88 78 ALA A N 1
ATOM 604 C CA . ALA A 1 78 ? 4.500 -11.122 3.094 1.00 89.88 78 ALA A CA 1
ATOM 605 C C . ALA A 1 78 ? 3.230 -10.734 2.320 1.00 89.88 78 ALA A C 1
ATOM 607 O O . ALA A 1 78 ? 2.371 -10.007 2.824 1.00 89.88 78 ALA A O 1
ATOM 608 N N . ARG A 1 79 ? 3.063 -11.299 1.117 1.00 91.62 79 ARG A N 1
ATOM 609 C CA . ARG A 1 79 ? 1.875 -11.080 0.275 1.00 91.62 79 ARG A CA 1
ATOM 610 C C . ARG A 1 79 ? 0.562 -11.368 1.014 1.00 91.62 79 ARG A C 1
ATOM 612 O O . ARG A 1 79 ? -0.404 -10.640 0.821 1.00 91.62 79 ARG A O 1
ATOM 619 N N . ASN A 1 80 ? 0.536 -12.387 1.876 1.00 93.00 80 ASN A N 1
ATOM 620 C CA . ASN A 1 80 ? -0.655 -12.753 2.651 1.00 93.00 80 ASN A CA 1
ATOM 621 C C . ASN A 1 80 ? -1.125 -11.614 3.570 1.00 93.00 80 ASN A C 1
ATOM 623 O O . ASN A 1 80 ? -2.327 -11.400 3.688 1.00 93.00 80 ASN A O 1
ATOM 627 N N . SER A 1 81 ? -0.203 -10.856 4.172 1.00 91.69 81 SER A N 1
ATOM 628 C CA . SER A 1 81 ? -0.534 -9.697 5.014 1.00 91.69 81 SER A CA 1
ATOM 629 C C . SER A 1 81 ? -1.129 -8.559 4.183 1.00 91.69 81 SER A C 1
ATOM 631 O O . SER A 1 81 ? -2.134 -7.966 4.569 1.00 91.69 81 SER A O 1
ATOM 633 N N . ALA A 1 82 ? -0.560 -8.298 3.000 1.00 92.06 82 ALA A N 1
ATOM 634 C CA . ALA A 1 82 ? -1.093 -7.306 2.067 1.00 92.06 82 ALA A CA 1
ATOM 635 C C . ALA A 1 82 ? -2.490 -7.690 1.549 1.00 92.06 82 ALA A C 1
ATOM 637 O O . ALA A 1 82 ? -3.373 -6.842 1.449 1.00 92.06 82 ALA A O 1
ATOM 638 N N . GLU A 1 83 ? -2.717 -8.972 1.263 1.00 94.50 83 GLU A N 1
ATOM 639 C CA . GLU A 1 83 ? -4.021 -9.481 0.838 1.00 94.50 83 GLU A CA 1
ATOM 640 C C . GLU A 1 83 ? -5.062 -9.446 1.966 1.00 94.50 83 GLU A C 1
ATOM 642 O O . GLU A 1 83 ? -6.201 -9.042 1.727 1.00 94.50 83 GLU A O 1
ATOM 647 N N . ALA A 1 84 ? -4.683 -9.814 3.194 1.00 93.50 84 ALA A N 1
ATOM 648 C CA . ALA A 1 84 ? -5.551 -9.704 4.366 1.00 93.50 84 ALA A CA 1
ATOM 649 C C . ALA A 1 84 ? -5.974 -8.248 4.609 1.00 93.50 84 ALA A C 1
ATOM 651 O O . ALA A 1 84 ? -7.161 -7.979 4.799 1.00 93.50 84 ALA A O 1
ATOM 652 N N . LEU A 1 85 ? -5.033 -7.304 4.499 1.00 93.31 85 LEU A N 1
ATOM 653 C CA . LEU A 1 85 ? -5.330 -5.876 4.571 1.00 93.31 85 LEU A CA 1
ATOM 654 C C . LEU A 1 85 ? -6.270 -5.430 3.442 1.00 93.31 85 LEU A C 1
ATOM 656 O O . LEU A 1 85 ? -7.239 -4.720 3.700 1.00 93.31 85 LEU A O 1
ATOM 660 N N . ALA A 1 86 ? -6.019 -5.855 2.201 1.00 91.69 86 ALA A N 1
ATOM 661 C CA . ALA A 1 86 ? -6.847 -5.484 1.054 1.00 91.69 86 ALA A CA 1
ATOM 662 C C . ALA A 1 86 ? -8.300 -5.951 1.227 1.00 91.69 86 ALA A C 1
ATOM 664 O O . ALA A 1 86 ? -9.227 -5.172 1.008 1.00 91.69 86 ALA A O 1
ATOM 665 N N . ARG A 1 87 ? -8.498 -7.199 1.674 1.00 92.56 87 ARG A N 1
ATOM 666 C CA . ARG A 1 87 ? -9.827 -7.751 1.982 1.00 92.56 87 ARG A CA 1
ATOM 667 C C . ARG A 1 87 ? -10.496 -6.985 3.116 1.00 92.56 87 ARG A C 1
ATOM 669 O O . ARG A 1 87 ? -11.624 -6.540 2.950 1.00 92.56 87 ARG A O 1
ATOM 676 N N . PHE A 1 88 ? -9.777 -6.748 4.212 1.00 92.06 88 PHE A N 1
ATOM 677 C CA . PHE A 1 88 ? -10.291 -5.986 5.348 1.00 92.06 88 PHE A CA 1
ATOM 678 C C . PHE A 1 88 ? -10.782 -4.589 4.933 1.00 92.06 88 PHE A C 1
ATOM 680 O O . PHE A 1 88 ? -11.897 -4.188 5.267 1.00 92.06 88 PHE A O 1
ATOM 687 N N . LEU A 1 89 ? -9.972 -3.846 4.172 1.00 89.19 89 LEU A N 1
ATOM 688 C CA . LEU A 1 89 ? -10.316 -2.496 3.720 1.00 89.19 89 LEU A CA 1
ATOM 689 C C . LEU A 1 89 ? -11.483 -2.503 2.724 1.00 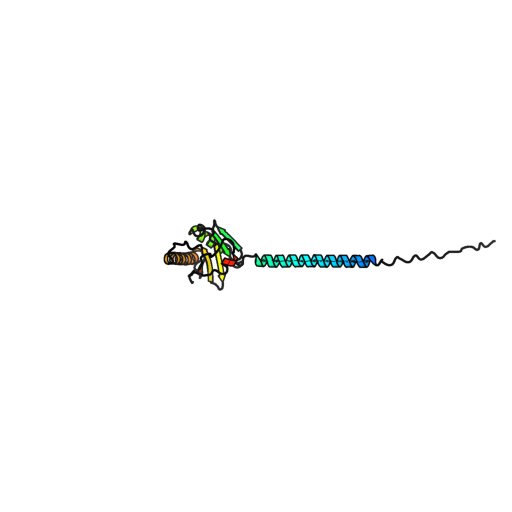89.19 89 LEU A C 1
ATOM 691 O O . LEU A 1 89 ? -12.348 -1.624 2.775 1.00 89.19 89 LEU A O 1
ATOM 695 N N . TYR A 1 90 ? -11.546 -3.507 1.850 1.00 88.25 90 TYR A N 1
ATOM 696 C CA . TYR A 1 90 ? -12.672 -3.694 0.941 1.00 88.25 90 TYR A CA 1
ATOM 697 C C . TYR A 1 90 ? -13.980 -3.985 1.697 1.00 88.25 90 TYR A C 1
ATOM 699 O O . TYR A 1 90 ? -14.991 -3.327 1.441 1.00 88.25 90 TYR A O 1
ATOM 707 N N . ASP A 1 91 ? -13.950 -4.892 2.676 1.00 89.69 91 ASP A N 1
ATOM 708 C CA . ASP A 1 91 ? -15.113 -5.291 3.481 1.00 89.69 91 ASP A CA 1
ATOM 709 C C . ASP A 1 91 ? -15.633 -4.145 4.358 1.00 89.69 91 ASP A C 1
ATOM 711 O O . ASP A 1 91 ? -16.843 -3.974 4.524 1.00 89.69 91 ASP A O 1
ATOM 715 N N . LYS A 1 92 ? -14.733 -3.293 4.865 1.00 83.75 92 LYS A N 1
ATOM 716 C CA . LYS A 1 92 ? -15.084 -2.054 5.582 1.00 83.75 92 LYS A CA 1
ATOM 717 C C . LYS A 1 92 ? -15.609 -0.949 4.654 1.00 83.75 92 LYS A C 1
ATOM 719 O O . LYS A 1 92 ? -15.992 0.114 5.134 1.00 83.75 92 LYS A O 1
ATOM 724 N N . GLY A 1 93 ? -15.656 -1.191 3.342 1.00 76.88 93 GLY A N 1
ATOM 725 C CA . GLY A 1 93 ? -16.220 -0.283 2.346 1.00 76.88 93 GLY A CA 1
ATOM 726 C C . GLY A 1 93 ? -15.266 0.804 1.853 1.00 76.88 93 GLY A C 1
ATOM 727 O O . GLY A 1 93 ? -15.680 1.622 1.035 1.00 76.88 93 GLY A O 1
ATOM 728 N N . ILE A 1 94 ? -13.998 0.798 2.276 1.00 74.56 94 ILE A N 1
ATOM 729 C CA . ILE A 1 94 ? -12.999 1.792 1.851 1.00 74.56 94 ILE A CA 1
ATOM 730 C C . ILE A 1 94 ? -12.716 1.662 0.354 1.00 74.56 94 ILE A C 1
ATOM 732 O O . ILE A 1 94 ? -12.708 2.659 -0.359 1.00 74.56 9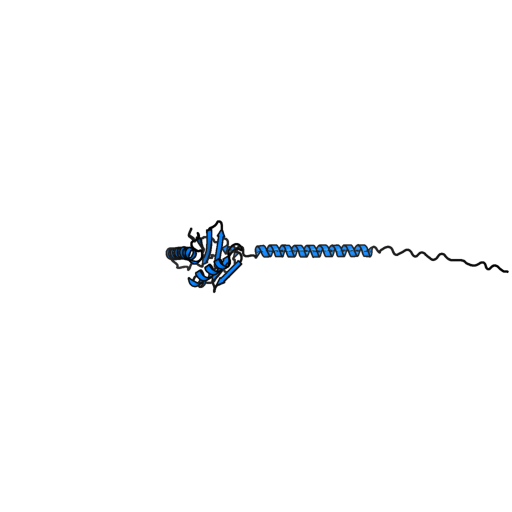4 ILE A O 1
ATOM 736 N N . GLY A 1 95 ? -12.621 0.430 -0.155 1.00 60.16 95 GLY A N 1
ATOM 737 C CA . GLY A 1 95 ? -12.450 0.166 -1.587 1.00 60.16 95 GLY A CA 1
ATOM 738 C C . GLY A 1 95 ? -13.623 0.612 -2.472 1.00 60.16 95 GLY A C 1
ATOM 739 O O . GLY A 1 95 ? -13.501 0.574 -3.687 1.00 60.16 95 GLY A O 1
ATOM 740 N N . ARG A 1 96 ? -14.770 1.022 -1.906 1.00 63.34 96 ARG A N 1
ATOM 741 C CA . ARG A 1 96 ? -15.899 1.582 -2.678 1.00 63.34 96 ARG A CA 1
ATOM 742 C C . ARG A 1 96 ? -15.745 3.081 -2.942 1.00 63.34 96 ARG A C 1
ATOM 744 O O . ARG A 1 96 ? -16.517 3.645 -3.712 1.00 63.34 96 ARG A O 1
ATOM 751 N N . ILE A 1 97 ? -14.774 3.718 -2.294 1.00 61.62 97 ILE A N 1
ATOM 752 C CA . ILE A 1 97 ? -14.444 5.128 -2.453 1.00 61.62 97 ILE A CA 1
ATOM 753 C C . ILE A 1 97 ? -13.418 5.213 -3.594 1.00 61.62 97 ILE A C 1
ATOM 755 O O . ILE A 1 97 ? -12.236 5.040 -3.341 1.00 61.62 97 ILE A O 1
ATOM 759 N N . ASN A 1 98 ? -13.893 5.384 -4.837 1.00 55.62 98 ASN A N 1
ATOM 760 C CA . ASN A 1 98 ? -13.136 5.667 -6.076 1.00 55.62 98 ASN A CA 1
ATOM 761 C C . ASN A 1 98 ? -11.617 5.385 -6.021 1.00 55.62 98 ASN A C 1
ATOM 763 O O . ASN A 1 98 ? -10.842 6.292 -5.720 1.00 55.62 98 ASN A O 1
ATOM 767 N N . ASP A 1 99 ? -11.218 4.153 -6.354 1.00 60.88 99 ASP A N 1
ATOM 768 C CA . ASP A 1 99 ? -9.817 3.720 -6.475 1.00 60.88 99 ASP A CA 1
ATOM 769 C C . ASP A 1 99 ? -8.960 4.048 -5.239 1.00 60.88 99 ASP A C 1
ATOM 771 O O . ASP A 1 99 ? -7.927 4.717 -5.313 1.00 60.88 99 ASP A O 1
ATOM 775 N N . ALA A 1 100 ? -9.413 3.573 -4.076 1.00 70.56 100 ALA A N 1
ATOM 776 C CA . ALA A 1 100 ? -8.648 3.665 -2.844 1.00 70.56 100 ALA A CA 1
ATOM 777 C C . ALA A 1 100 ? -7.388 2.792 -2.929 1.00 70.56 100 ALA A C 1
ATOM 779 O O . ALA A 1 100 ? -7.441 1.569 -3.108 1.00 70.56 100 ALA A O 1
ATOM 780 N N . ASP A 1 101 ? -6.247 3.439 -2.729 1.00 82.69 101 ASP A N 1
ATOM 781 C CA . ASP A 1 101 ? -4.954 2.786 -2.649 1.00 82.69 101 ASP A CA 1
ATOM 782 C C . ASP A 1 101 ? -4.447 2.817 -1.212 1.00 82.69 101 ASP A C 1
ATOM 784 O O . ASP A 1 101 ? -4.654 3.779 -0.467 1.00 82.69 101 ASP A O 1
ATOM 788 N N . ALA A 1 102 ? -3.753 1.759 -0.819 1.00 86.75 102 ALA A N 1
ATOM 789 C CA . ALA A 1 102 ? -3.013 1.725 0.425 1.00 86.75 102 ALA A CA 1
ATOM 790 C C . ALA A 1 102 ? -1.598 1.217 0.199 1.00 86.75 102 ALA A C 1
ATOM 792 O O . ALA A 1 102 ? -1.332 0.440 -0.719 1.00 86.75 102 ALA A O 1
ATOM 793 N N . ARG A 1 103 ? -0.683 1.623 1.070 1.00 88.31 103 ARG A N 1
ATOM 794 C CA . ARG A 1 103 ? 0.663 1.064 1.137 1.00 88.31 103 ARG A CA 1
ATOM 795 C C . ARG A 1 103 ? 0.870 0.427 2.500 1.00 88.31 103 ARG A C 1
ATOM 797 O O . ARG A 1 103 ? 0.651 1.068 3.522 1.00 88.31 103 ARG A O 1
ATOM 804 N N . LEU A 1 104 ? 1.317 -0.820 2.499 1.00 90.62 104 LEU A N 1
ATOM 805 C CA . LEU A 1 104 ? 1.701 -1.567 3.686 1.00 90.62 104 LEU A CA 1
ATOM 806 C C . LEU A 1 104 ? 3.226 -1.634 3.765 1.00 90.62 104 LEU A C 1
ATOM 808 O O . LEU A 1 104 ? 3.886 -2.035 2.806 1.00 90.62 104 LEU A O 1
ATOM 812 N N . ARG A 1 105 ? 3.790 -1.252 4.908 1.00 89.50 105 ARG A N 1
ATOM 813 C CA . ARG A 1 105 ? 5.227 -1.325 5.190 1.00 89.50 105 ARG A CA 1
ATOM 814 C C . ARG A 1 105 ? 5.468 -1.927 6.562 1.00 89.50 105 ARG A C 1
ATOM 816 O O . ARG A 1 105 ? 4.624 -1.800 7.444 1.00 89.50 105 ARG A O 1
ATOM 823 N N . HIS A 1 106 ? 6.631 -2.539 6.732 1.00 88.06 106 HIS A N 1
ATOM 824 C CA . HIS A 1 106 ? 7.088 -3.026 8.022 1.00 88.06 106 HIS A CA 1
ATOM 825 C C . HIS A 1 106 ? 8.540 -2.598 8.216 1.00 88.06 106 HIS A C 1
ATOM 827 O O . HIS A 1 106 ? 9.448 -3.134 7.583 1.00 88.06 106 HIS A O 1
ATOM 833 N N . GLU A 1 107 ? 8.746 -1.584 9.049 1.00 84.94 107 GLU A N 1
ATOM 834 C CA . GLU A 1 107 ? 10.051 -0.965 9.275 1.00 84.94 107 GLU A CA 1
ATOM 835 C C . GLU A 1 107 ? 10.316 -0.937 10.781 1.00 84.94 107 GLU A C 1
ATOM 837 O O . GLU A 1 107 ? 9.453 -0.551 11.565 1.00 84.94 107 GLU A O 1
ATOM 842 N N . SER A 1 108 ? 11.506 -1.371 11.202 1.00 84.88 108 SER A N 1
ATOM 843 C CA . SER A 1 108 ? 11.930 -1.328 12.613 1.00 84.88 108 SER A CA 1
ATOM 844 C C . SER A 1 108 ? 10.965 -2.004 13.608 1.00 84.88 108 SER A C 1
ATOM 846 O O . SER A 1 108 ? 10.876 -1.586 14.759 1.00 84.88 108 SER A O 1
ATOM 848 N N . GLY A 1 109 ? 10.251 -3.052 13.179 1.00 83.75 109 GLY A N 1
ATOM 849 C CA . GLY A 1 109 ? 9.289 -3.783 14.017 1.00 83.75 109 GLY A CA 1
ATOM 850 C C . GLY A 1 109 ? 7.928 -3.099 14.182 1.00 83.75 109 GLY A C 1
ATOM 851 O O . GLY A 1 109 ? 7.156 -3.498 15.049 1.00 83.75 109 GLY A O 1
ATOM 852 N N . ILE A 1 110 ? 7.644 -2.061 13.389 1.00 89.12 110 ILE A N 1
ATOM 853 C CA . ILE A 1 110 ? 6.368 -1.346 13.391 1.00 89.12 110 ILE A CA 1
ATOM 854 C C . ILE A 1 110 ? 5.741 -1.464 12.005 1.00 89.12 110 ILE A C 1
ATOM 856 O O . ILE A 1 110 ? 6.375 -1.190 10.978 1.00 89.12 110 ILE A O 1
ATOM 860 N N . TRP A 1 111 ? 4.471 -1.857 11.966 1.00 91.81 111 TRP A N 1
ATOM 861 C CA . TRP A 1 111 ? 3.690 -1.824 10.741 1.00 91.81 111 TRP A CA 1
ATOM 862 C C . TRP A 1 111 ? 3.233 -0.409 10.454 1.00 91.81 111 TRP A C 1
ATOM 864 O O . TRP A 1 111 ? 2.786 0.310 11.338 1.00 91.81 111 TRP A O 1
ATOM 874 N N . THR A 1 112 ? 3.322 0.001 9.200 1.00 90.25 112 THR A N 1
ATOM 875 C CA . THR A 1 112 ? 2.788 1.280 8.745 1.00 90.25 112 THR A CA 1
ATOM 876 C C . THR A 1 112 ? 1.815 1.030 7.611 1.00 90.25 112 THR A C 1
ATOM 878 O O . THR A 1 112 ? 2.165 0.389 6.616 1.00 90.25 112 THR A O 1
ATOM 881 N N . VAL A 1 113 ? 0.597 1.540 7.766 1.00 90.06 113 VAL A N 1
ATOM 882 C CA . VAL A 1 113 ? -0.431 1.527 6.728 1.00 90.06 113 VAL A CA 1
ATOM 883 C C . VAL A 1 113 ? -0.690 2.960 6.301 1.00 90.06 113 VAL A C 1
ATOM 885 O O . VAL A 1 113 ? -1.169 3.769 7.090 1.00 90.06 113 VAL A O 1
ATOM 888 N N . ASP A 1 114 ? -0.392 3.252 5.041 1.00 88.06 114 ASP A N 1
ATOM 889 C CA . ASP A 1 114 ? -0.665 4.541 4.419 1.00 88.06 114 ASP A CA 1
ATOM 890 C C . ASP A 1 114 ? -1.923 4.415 3.567 1.00 88.06 114 ASP A C 1
ATOM 892 O O . ASP A 1 114 ? -1.915 3.701 2.568 1.00 88.06 114 ASP A O 1
ATOM 896 N N . LEU A 1 115 ? -3.003 5.076 3.968 1.00 85.81 115 LEU A N 1
ATOM 897 C CA . LEU A 1 115 ? -4.280 5.121 3.270 1.00 85.81 115 LEU A CA 1
ATOM 898 C C . LEU A 1 115 ? -4.370 6.388 2.417 1.00 85.81 115 LEU A C 1
ATOM 900 O O . LEU A 1 115 ? -4.275 7.503 2.932 1.00 85.81 115 LEU A O 1
ATOM 904 N N . PHE A 1 116 ? -4.619 6.210 1.122 1.00 79.19 116 PHE A N 1
ATOM 905 C CA . PHE A 1 116 ? -4.827 7.292 0.164 1.00 79.19 116 PHE A CA 1
ATOM 906 C C . PHE A 1 116 ? -6.313 7.349 -0.188 1.00 79.19 116 PHE A C 1
ATOM 908 O O . PHE A 1 116 ? -6.765 6.694 -1.127 1.00 79.19 116 PHE A O 1
ATOM 915 N N . ILE A 1 117 ? -7.088 8.098 0.600 1.00 74.12 117 ILE A N 1
ATOM 916 C CA . ILE A 1 117 ? -8.552 8.165 0.480 1.00 74.12 117 ILE A CA 1
ATOM 917 C C . ILE A 1 117 ? -8.949 9.630 0.261 1.00 74.12 117 ILE A C 1
ATOM 919 O O . ILE A 1 117 ? -8.499 10.483 1.029 1.00 74.12 117 ILE A O 1
ATOM 923 N N . PRO A 1 118 ? -9.776 9.963 -0.750 1.00 65.38 118 PRO A N 1
ATOM 924 C CA . PRO A 1 118 ? -10.296 11.319 -0.903 1.00 65.38 118 PRO A CA 1
ATOM 925 C C . PRO A 1 118 ? -11.077 11.707 0.353 1.00 65.38 118 PRO A C 1
ATOM 927 O O . PRO A 1 118 ? -11.994 10.993 0.768 1.00 65.38 118 PRO A O 1
ATOM 930 N N . GLN A 1 119 ? -10.720 12.834 0.968 1.00 58.56 119 GLN A N 1
ATOM 931 C CA . GLN A 1 119 ? -11.551 13.394 2.026 1.00 58.56 119 GLN A CA 1
ATOM 932 C C . GLN A 1 119 ? -12.846 13.827 1.346 1.00 58.56 119 GLN A C 1
ATOM 934 O O . GLN A 1 119 ? -12.817 14.609 0.397 1.00 58.56 119 GLN A O 1
ATOM 939 N N . GLN A 1 120 ? -13.993 13.299 1.772 1.00 57.72 120 GLN A N 1
ATOM 940 C CA . GLN A 1 120 ? -15.237 13.855 1.255 1.00 57.72 120 GLN A CA 1
ATOM 941 C C . GLN A 1 120 ? -15.340 15.282 1.791 1.00 57.72 120 GLN A C 1
ATOM 943 O O . GLN A 1 120 ? -15.242 15.471 3.005 1.00 57.72 120 GLN A O 1
ATOM 948 N N . GLU A 1 121 ? -15.544 16.255 0.898 1.00 52.84 121 GLU A N 1
ATOM 949 C CA . GLU A 1 121 ? -15.540 17.708 1.161 1.00 52.84 121 GLU A CA 1
ATOM 950 C C . GLU A 1 121 ? -16.465 18.159 2.313 1.00 52.84 121 GLU A C 1
ATOM 952 O O . GLU A 1 121 ? -16.366 19.293 2.765 1.00 52.84 121 GLU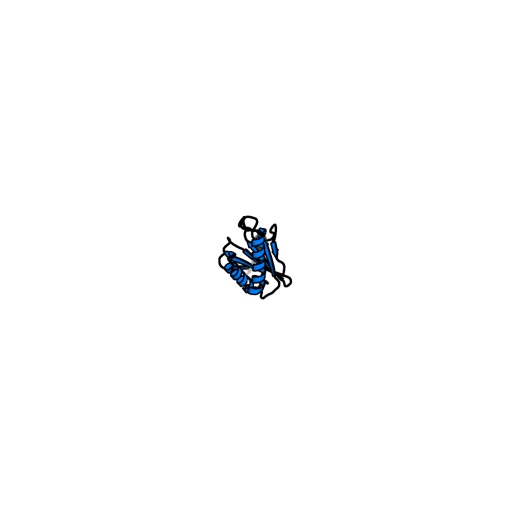 A O 1
ATOM 957 N N . ASN A 1 122 ? -17.319 17.271 2.835 1.00 52.19 122 ASN A N 1
ATOM 958 C CA . ASN A 1 122 ? -18.264 17.524 3.923 1.00 52.19 122 ASN A CA 1
ATOM 959 C C . ASN A 1 122 ? -18.133 16.566 5.126 1.00 52.19 122 ASN A C 1
ATOM 961 O O . ASN A 1 122 ? -19.049 16.499 5.946 1.00 52.19 122 ASN A O 1
ATOM 965 N N . THR A 1 123 ? -17.050 15.787 5.246 1.00 58.44 123 THR A N 1
ATOM 966 C CA . THR A 1 123 ? -16.870 14.930 6.435 1.00 58.44 123 THR A CA 1
ATOM 967 C C . THR A 1 123 ? -16.284 15.744 7.573 1.00 58.44 123 THR A C 1
ATOM 969 O O . THR A 1 123 ? -15.180 16.275 7.457 1.00 58.44 123 THR A O 1
ATOM 972 N N . ASP A 1 124 ? -17.016 15.799 8.681 1.00 63.34 124 ASP A N 1
ATOM 973 C CA . ASP A 1 124 ? -16.534 16.365 9.933 1.00 63.34 124 ASP A CA 1
ATOM 974 C C . ASP A 1 124 ? -15.192 15.720 10.328 1.00 63.34 124 ASP A C 1
ATOM 976 O O . ASP A 1 124 ? -15.035 14.491 10.306 1.00 63.34 124 ASP A O 1
ATOM 980 N N . THR A 1 125 ? -14.208 16.556 10.661 1.00 67.25 125 THR A N 1
ATOM 981 C CA . THR A 1 125 ? -12.828 16.125 10.949 1.00 67.25 125 THR A CA 1
ATOM 982 C C . THR A 1 125 ? -12.792 15.160 12.136 1.00 67.25 125 THR A C 1
ATOM 984 O O . THR A 1 125 ? -11.964 14.242 12.173 1.00 67.25 125 THR A O 1
ATOM 987 N N . ASP A 1 126 ? -13.737 15.309 13.064 1.00 69.69 126 ASP A N 1
ATOM 988 C CA . ASP A 1 126 ? -13.865 14.464 14.248 1.00 69.69 126 ASP A CA 1
ATOM 989 C C . ASP A 1 126 ? -14.420 13.075 13.903 1.00 69.69 126 ASP A C 1
ATOM 991 O O . ASP A 1 126 ? -13.915 12.062 14.390 1.00 69.69 126 ASP A O 1
ATOM 995 N N . ILE A 1 127 ? -15.391 12.995 12.984 1.00 72.12 127 ILE A N 1
ATOM 996 C CA . ILE A 1 127 ? -15.947 11.718 12.501 1.00 72.12 127 ILE A CA 1
ATOM 997 C C . ILE A 1 127 ? -14.882 10.938 11.729 1.00 72.12 127 ILE A C 1
ATOM 999 O O . ILE A 1 127 ? -14.735 9.727 11.913 1.00 72.12 127 ILE A O 1
ATOM 1003 N N . PHE A 1 128 ? -14.112 11.627 10.886 1.00 73.06 128 PHE A N 1
ATOM 1004 C CA . PHE A 1 128 ? -13.020 11.007 10.142 1.00 73.06 128 PHE A CA 1
ATOM 1005 C C . PHE A 1 128 ? -11.908 10.507 11.075 1.00 73.06 128 PHE A C 1
ATOM 1007 O O . PHE A 1 128 ? -11.427 9.386 10.917 1.00 73.06 128 PHE A O 1
ATOM 1014 N N . SER A 1 129 ? -11.551 11.287 12.099 1.00 77.44 129 SER A N 1
ATOM 1015 C CA . SER A 1 129 ? -10.559 10.876 13.100 1.00 77.44 129 SER A CA 1
ATOM 1016 C C . SER A 1 129 ? -11.031 9.650 13.894 1.00 77.44 129 SER A C 1
ATOM 1018 O O . SER A 1 129 ? -10.290 8.675 14.009 1.00 77.44 129 SER A O 1
ATOM 1020 N N . ALA A 1 130 ? -12.289 9.633 14.345 1.00 80.69 130 ALA A N 1
ATOM 1021 C CA . ALA A 1 130 ? -12.869 8.486 15.046 1.00 80.69 130 ALA A CA 1
ATOM 1022 C C . ALA A 1 130 ? -12.937 7.221 14.166 1.00 80.69 130 ALA A C 1
ATOM 1024 O O . ALA A 1 130 ? -12.738 6.102 14.653 1.00 80.69 130 ALA A O 1
ATOM 1025 N N . LEU A 1 131 ? -13.197 7.380 12.863 1.00 81.56 131 LEU A N 1
ATOM 1026 C CA . LEU A 1 131 ? -13.145 6.281 11.898 1.00 81.56 131 LEU A CA 1
ATOM 1027 C C . LEU A 1 131 ? -11.728 5.709 11.794 1.00 81.56 131 LEU A C 1
ATOM 1029 O O . LEU A 1 131 ? -11.563 4.492 11.885 1.00 81.56 131 LEU A O 1
ATOM 1033 N N . LEU A 1 132 ? -10.716 6.568 11.646 1.00 82.94 132 LEU A N 1
ATOM 1034 C CA . LEU A 1 132 ? -9.321 6.143 11.563 1.00 82.94 132 LEU A CA 1
ATOM 1035 C C . LEU A 1 132 ? -8.858 5.447 12.850 1.00 82.94 132 LEU A C 1
ATOM 1037 O O . LEU A 1 132 ? -8.223 4.402 12.766 1.00 82.94 132 LEU A O 1
ATOM 1041 N N . GLU A 1 133 ? -9.227 5.939 14.035 1.00 86.94 133 GLU A N 1
ATOM 1042 C CA . GLU A 1 133 ? -8.903 5.276 15.310 1.00 86.94 133 GLU A CA 1
ATOM 1043 C C . GLU A 1 133 ? -9.543 3.888 15.419 1.00 86.94 133 GLU A C 1
ATOM 1045 O O . GLU A 1 133 ? -8.948 2.933 15.925 1.00 86.94 133 GLU A O 1
ATOM 1050 N N . ARG A 1 134 ? -10.782 3.748 14.939 1.00 87.38 134 ARG A N 1
ATOM 1051 C CA . ARG A 1 134 ? -11.449 2.446 14.886 1.00 87.38 134 ARG A CA 1
ATOM 1052 C C . ARG A 1 134 ? -10.748 1.504 13.914 1.00 87.38 134 ARG A C 1
ATOM 1054 O O . ARG A 1 134 ? -10.535 0.346 14.260 1.00 87.38 134 ARG A O 1
ATOM 1061 N N . MET A 1 135 ? -10.379 2.000 12.735 1.00 87.69 135 MET A N 1
ATOM 1062 C CA . MET A 1 135 ? -9.642 1.226 11.740 1.00 87.69 135 MET A CA 1
ATOM 1063 C C . MET A 1 135 ? -8.270 0.803 12.250 1.00 87.69 135 MET A C 1
ATOM 1065 O O . MET A 1 135 ? -7.906 -0.347 12.060 1.00 87.69 135 MET A O 1
ATOM 1069 N N . HIS A 1 136 ? -7.537 1.689 12.922 1.00 90.69 136 HIS A N 1
ATOM 1070 C CA . HIS A 1 136 ? -6.242 1.383 13.528 1.00 90.69 136 HIS A CA 1
ATOM 1071 C C . HIS A 1 136 ? -6.348 0.177 14.466 1.00 90.69 136 HIS A C 1
ATOM 1073 O O . HIS A 1 136 ? -5.674 -0.829 14.250 1.00 90.69 136 HIS A O 1
ATOM 1079 N N . ARG A 1 137 ? -7.289 0.213 15.417 1.00 89.38 137 ARG A N 1
ATOM 1080 C CA . ARG A 1 137 ? -7.512 -0.901 16.352 1.00 89.38 137 ARG A CA 1
ATOM 1081 C C . ARG A 1 137 ? -7.929 -2.193 15.654 1.00 89.38 137 ARG A C 1
ATOM 1083 O O . ARG A 1 137 ? -7.432 -3.261 16.004 1.00 89.38 137 ARG A O 1
ATOM 1090 N N . ASP A 1 138 ? -8.847 -2.106 14.695 1.00 90.44 138 ASP A N 1
ATOM 1091 C CA . ASP A 1 138 ? -9.341 -3.283 13.979 1.00 90.44 138 ASP A CA 1
ATOM 1092 C C . ASP A 1 138 ? -8.248 -3.895 13.081 1.00 90.44 138 ASP A C 1
ATOM 1094 O O . ASP A 1 138 ? -8.096 -5.109 13.069 1.00 90.44 138 ASP A O 1
ATOM 1098 N N . ILE A 1 139 ? -7.438 -3.092 12.380 1.00 90.69 139 ILE A N 1
ATOM 1099 C CA . ILE A 1 139 ? -6.323 -3.588 11.552 1.00 90.69 139 ILE A CA 1
ATOM 1100 C C . ILE A 1 139 ? -5.260 -4.232 12.438 1.00 90.69 139 ILE A C 1
ATOM 1102 O O . ILE A 1 139 ? -4.826 -5.350 12.153 1.00 90.69 139 ILE A O 1
ATOM 1106 N N . ALA A 1 140 ? -4.862 -3.557 13.520 1.00 89.75 140 ALA A N 1
ATOM 1107 C CA . ALA A 1 140 ? -3.888 -4.099 14.456 1.00 89.75 140 ALA A CA 1
ATOM 1108 C C . ALA A 1 140 ? -4.348 -5.468 14.974 1.00 89.75 140 ALA A C 1
ATOM 1110 O O . ALA A 1 140 ? -3.597 -6.433 14.893 1.00 89.75 140 ALA A O 1
ATOM 1111 N N . ARG A 1 141 ? -5.606 -5.594 15.415 1.00 90.19 141 ARG A N 1
ATOM 1112 C CA . ARG A 1 141 ? -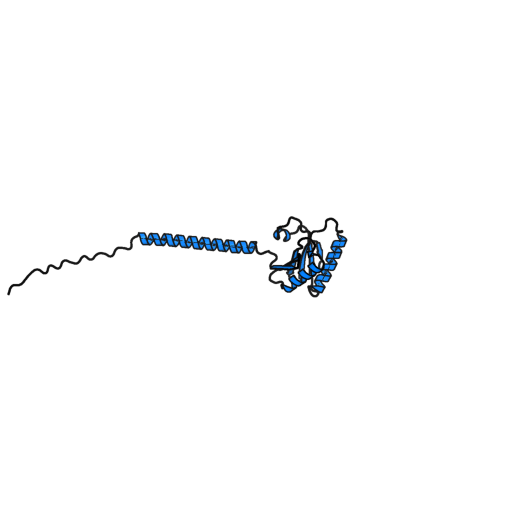6.154 -6.848 15.953 1.00 90.19 141 ARG A CA 1
ATOM 1113 C C . ARG A 1 141 ? -6.376 -7.929 14.890 1.00 90.19 141 ARG A C 1
ATOM 1115 O O . ARG A 1 141 ? -5.956 -9.067 15.088 1.00 90.19 141 ARG A O 1
ATOM 1122 N N . ASP A 1 142 ? -7.060 -7.589 13.801 1.00 89.06 142 ASP A N 1
ATOM 1123 C CA . ASP A 1 142 ? -7.657 -8.564 12.880 1.00 89.06 142 ASP A CA 1
ATOM 1124 C C . ASP A 1 142 ? -6.733 -8.908 11.698 1.00 89.06 142 ASP A C 1
ATOM 1126 O O . ASP A 1 142 ? -6.860 -9.985 11.117 1.00 89.06 142 ASP A O 1
ATOM 1130 N N . VAL A 1 143 ? -5.792 -8.022 11.347 1.00 89.19 143 VAL A N 1
ATOM 1131 C CA . VAL A 1 143 ? -4.855 -8.209 10.222 1.00 89.19 143 VAL A CA 1
ATOM 1132 C C . VAL A 1 143 ? -3.430 -8.464 10.711 1.00 89.19 143 VAL A C 1
ATOM 1134 O O . VAL A 1 143 ? -2.732 -9.300 10.141 1.00 89.19 143 VAL A O 1
ATOM 1137 N N . LEU A 1 144 ? -2.996 -7.752 11.754 1.00 89.06 144 LEU A N 1
ATOM 1138 C CA . LEU A 1 144 ? -1.606 -7.751 12.228 1.00 89.06 144 LEU A CA 1
ATOM 1139 C C . LEU A 1 144 ? -1.420 -8.442 13.587 1.00 89.06 144 LEU A C 1
ATOM 1141 O O . LEU A 1 144 ? -0.377 -8.299 14.211 1.00 89.06 144 LEU A O 1
ATOM 1145 N N . HIS A 1 145 ? -2.421 -9.188 14.060 1.00 88.06 145 HIS A N 1
ATOM 1146 C CA . HIS A 1 145 ? -2.341 -10.021 15.269 1.00 88.06 145 HIS A CA 1
ATOM 1147 C C . HIS A 1 145 ? -1.909 -9.290 16.560 1.00 88.06 145 HIS A C 1
ATOM 1149 O O . HIS A 1 145 ? -1.351 -9.899 17.470 1.00 88.06 145 HIS A O 1
ATOM 1155 N N . GLY A 1 146 ? -2.209 -7.997 16.670 1.00 81.75 146 GLY A N 1
ATOM 1156 C CA . GLY A 1 146 ? -1.897 -7.149 17.822 1.00 81.75 146 GLY A CA 1
ATOM 1157 C C . GLY A 1 146 ? -0.525 -6.474 17.766 1.00 81.75 146 GLY A C 1
ATOM 1158 O O . GLY A 1 146 ? -0.111 -5.886 18.763 1.00 81.75 146 GLY A O 1
ATOM 1159 N N . GLU A 1 147 ? 0.183 -6.551 16.640 1.00 87.94 147 GLU A N 1
ATOM 1160 C CA . GLU A 1 147 ? 1.467 -5.873 16.461 1.00 87.94 147 GLU A CA 1
ATOM 1161 C C . GLU A 1 147 ? 1.311 -4.345 16.366 1.00 87.94 147 GLU A C 1
ATOM 1163 O O . GLU A 1 147 ? 0.253 -3.822 16.003 1.00 87.94 147 GLU A O 1
ATOM 1168 N N . ALA A 1 148 ? 2.385 -3.623 16.707 1.00 88.06 148 ALA A N 1
ATOM 1169 C CA . ALA A 1 148 ? 2.404 -2.164 16.693 1.00 88.06 148 ALA A CA 1
ATOM 1170 C C . ALA A 1 148 ? 2.129 -1.632 15.279 1.00 88.06 148 ALA A C 1
ATOM 1172 O O . ALA A 1 148 ? 2.803 -2.012 14.317 1.00 88.06 148 ALA A O 1
ATOM 1173 N N . LEU A 1 149 ? 1.152 -0.732 15.171 1.00 90.94 149 LEU A N 1
ATOM 1174 C CA . LEU A 1 149 ? 0.673 -0.182 13.910 1.00 90.94 149 LEU A CA 1
ATOM 1175 C C . LEU A 1 149 ? 0.683 1.342 13.963 1.00 90.94 149 LEU A C 1
ATOM 1177 O O . LEU A 1 149 ? 0.153 1.948 14.883 1.00 90.94 149 LEU A O 1
ATOM 1181 N N . VAL A 1 150 ? 1.200 1.956 12.912 1.00 89.50 150 VAL A N 1
ATOM 1182 C CA . VAL A 1 150 ? 0.992 3.364 12.600 1.00 89.50 150 VAL A CA 1
ATOM 1183 C C . VAL A 1 150 ? 0.033 3.431 11.420 1.00 89.50 150 VAL A C 1
ATOM 1185 O O . VAL A 1 150 ? 0.317 2.897 10.344 1.00 89.50 150 VAL A O 1
ATOM 1188 N N . LEU A 1 151 ? -1.114 4.077 11.616 1.00 88.12 151 LEU A N 1
ATOM 1189 C CA . LEU A 1 151 ? -2.074 4.316 10.543 1.00 88.12 151 LEU A CA 1
ATOM 1190 C C . LEU A 1 151 ? -1.962 5.768 10.097 1.00 88.12 151 LEU A C 1
ATOM 1192 O O . LEU A 1 151 ? -2.175 6.686 10.887 1.00 88.12 151 LEU A O 1
ATOM 1196 N N . ARG A 1 152 ? -1.653 5.979 8.821 1.00 85.31 152 ARG A N 1
ATOM 1197 C CA . ARG A 1 152 ? -1.568 7.308 8.220 1.00 85.31 152 ARG A CA 1
ATOM 1198 C C . ARG A 1 152 ? -2.598 7.408 7.123 1.00 85.31 152 ARG A C 1
ATOM 1200 O O . ARG A 1 152 ? -2.668 6.544 6.261 1.00 85.31 152 ARG A O 1
ATOM 1207 N N . ALA A 1 153 ? -3.397 8.459 7.146 1.00 80.94 153 ALA A N 1
ATOM 1208 C CA . ALA A 1 153 ? -4.320 8.770 6.073 1.00 80.94 153 ALA A CA 1
ATOM 1209 C C . ALA A 1 153 ? -3.946 10.119 5.480 1.00 80.94 153 ALA A C 1
ATOM 1211 O O . ALA A 1 153 ? -3.688 11.078 6.210 1.00 80.94 153 ALA A O 1
ATOM 1212 N N . CYS A 1 154 ? -3.920 10.207 4.160 1.00 74.19 154 CYS A N 1
ATOM 1213 C CA . CYS A 1 154 ? -3.811 11.482 3.474 1.00 74.19 154 CYS A CA 1
ATOM 1214 C C . CYS A 1 154 ? -4.938 11.620 2.459 1.00 74.19 154 CYS A C 1
ATOM 1216 O O . CYS A 1 154 ? -5.370 10.645 1.835 1.00 74.19 154 CYS A O 1
ATOM 1218 N N . HIS A 1 155 ? -5.391 12.862 2.287 1.00 65.00 155 HIS A N 1
ATOM 1219 C CA . HIS A 1 155 ? -6.125 13.205 1.086 1.00 65.00 155 HIS A CA 1
ATOM 1220 C C . HIS A 1 155 ? -5.144 13.049 -0.079 1.00 65.00 155 HIS A C 1
ATOM 1222 O O . HIS A 1 155 ? -4.062 13.642 -0.030 1.00 65.00 155 HIS A O 1
ATOM 1228 N N . PRO A 1 156 ? -5.479 12.304 -1.142 1.00 57.81 156 PRO A N 1
ATOM 1229 C CA . PRO A 1 156 ? -4.773 12.434 -2.398 1.00 57.81 156 PRO A CA 1
ATOM 1230 C C . PRO A 1 156 ? -5.041 13.853 -2.904 1.00 57.81 156 PRO A C 1
ATOM 1232 O O . PRO A 1 156 ? -6.056 14.113 -3.545 1.00 57.81 156 PRO A O 1
ATOM 1235 N N . GLU A 1 157 ? -4.209 14.823 -2.534 1.00 48.81 157 GLU A N 1
ATOM 1236 C CA . GLU A 1 157 ? -4.163 16.054 -3.300 1.00 48.81 157 GLU A CA 1
ATOM 1237 C C . GLU A 1 157 ? -3.629 15.680 -4.688 1.00 48.81 157 GLU A C 1
ATOM 1239 O O . GLU A 1 157 ? -2.531 15.146 -4.815 1.00 48.81 157 GLU A O 1
ATOM 1244 N N . VAL A 1 158 ? -4.398 16.026 -5.721 1.00 42.62 158 VAL A N 1
ATOM 1245 C CA . VAL A 1 158 ? -3.996 16.077 -7.135 1.00 42.62 158 VAL A CA 1
ATOM 1246 C C . VAL A 1 158 ? -4.151 14.781 -7.959 1.00 42.62 158 VAL A C 1
ATOM 1248 O O . VAL A 1 158 ? -3.416 13.809 -7.839 1.00 42.62 158 VAL A O 1
ATOM 1251 N N . GLY A 1 159 ? -5.099 14.855 -8.902 1.00 37.78 159 GLY A N 1
ATOM 1252 C CA . GLY A 1 159 ? -4.951 14.429 -10.298 1.00 37.78 159 GLY A CA 1
ATOM 1253 C C . GLY A 1 159 ? -4.469 13.007 -10.579 1.00 37.78 159 GLY A C 1
ATOM 1254 O O . GLY A 1 159 ? -3.327 12.840 -10.976 1.00 37.78 159 GLY A O 1
ATOM 1255 N N . ALA A 1 160 ? -5.381 12.037 -10.495 1.00 38.28 160 ALA A N 1
ATOM 1256 C CA . ALA A 1 160 ? -5.485 10.762 -11.227 1.00 38.28 160 ALA A CA 1
ATOM 1257 C C . ALA A 1 160 ? -4.261 9.842 -11.486 1.00 38.28 160 ALA A C 1
ATOM 1259 O O . ALA A 1 160 ? -4.487 8.649 -11.606 1.00 38.28 160 ALA A O 1
ATOM 1260 N N . ASN A 1 161 ? -3.004 10.281 -11.612 1.00 44.75 161 ASN A N 1
ATOM 1261 C CA . ASN A 1 161 ? -2.034 9.525 -12.419 1.00 44.75 161 ASN A CA 1
ATOM 1262 C C . ASN A 1 161 ? -0.576 9.491 -11.936 1.00 44.75 161 ASN A C 1
ATOM 1264 O O . ASN A 1 161 ? 0.275 9.006 -12.680 1.00 44.75 161 ASN A O 1
ATOM 1268 N N . SER A 1 162 ? -0.232 9.935 -10.725 1.00 49.88 162 SER A N 1
ATOM 1269 C CA . SER A 1 162 ? 1.163 9.845 -10.267 1.00 49.88 162 SER A CA 1
ATOM 1270 C C . SER A 1 162 ? 1.305 9.174 -8.905 1.00 49.88 162 SER A C 1
ATOM 1272 O O . SER A 1 162 ? 1.204 9.802 -7.855 1.00 49.88 162 SER A O 1
ATOM 1274 N N . ILE A 1 163 ? 1.651 7.883 -8.928 1.00 53.69 163 ILE A N 1
ATOM 1275 C CA . ILE A 1 163 ? 2.165 7.141 -7.761 1.00 53.69 163 ILE A CA 1
ATOM 1276 C C . ILE A 1 163 ? 3.367 7.881 -7.127 1.00 53.69 163 ILE A C 1
ATOM 1278 O O . ILE A 1 163 ? 3.583 7.782 -5.923 1.00 53.69 163 ILE A O 1
ATOM 1282 N N . GLN A 1 164 ? 4.109 8.686 -7.903 1.00 51.81 164 GLN A N 1
ATOM 1283 C CA . GLN A 1 164 ? 5.210 9.516 -7.395 1.00 51.81 164 GLN A CA 1
ATOM 1284 C C . GLN A 1 164 ? 4.716 10.685 -6.525 1.00 51.81 164 GLN A C 1
ATOM 1286 O O . GLN A 1 164 ? 5.331 10.957 -5.500 1.00 51.81 164 GLN A O 1
ATOM 1291 N N . GLN A 1 165 ? 3.591 11.330 -6.862 1.00 48.84 165 GLN A N 1
ATOM 1292 C CA . GLN A 1 165 ? 2.996 12.399 -6.035 1.00 48.84 165 GLN A CA 1
ATOM 1293 C C . GLN A 1 165 ? 2.460 11.874 -4.702 1.00 48.84 165 GLN A C 1
ATOM 1295 O O . GLN A 1 165 ? 2.472 12.576 -3.698 1.00 48.84 165 GLN A O 1
ATOM 1300 N N . ARG A 1 166 ? 2.054 10.604 -4.666 1.00 55.94 166 ARG A N 1
ATOM 1301 C CA . ARG A 1 166 ? 1.634 9.947 -3.428 1.00 55.94 166 ARG A CA 1
ATOM 1302 C C . ARG A 1 166 ? 2.801 9.597 -2.498 1.00 55.94 166 ARG A C 1
ATOM 1304 O O . ARG A 1 166 ? 2.578 9.289 -1.332 1.00 55.94 166 ARG A O 1
ATOM 1311 N N . GLY A 1 167 ? 4.038 9.618 -2.999 1.00 51.66 167 GLY A N 1
ATOM 1312 C CA . GLY A 1 167 ? 5.239 9.420 -2.188 1.00 51.66 167 GLY A CA 1
ATOM 1313 C C . GLY A 1 167 ? 5.533 10.576 -1.227 1.00 51.66 167 GLY A C 1
ATOM 1314 O O . GLY A 1 167 ? 6.263 10.355 -0.265 1.00 51.66 167 GLY A O 1
ATOM 1315 N N . ASP A 1 168 ? 4.956 11.760 -1.466 1.00 54.00 168 ASP A N 1
ATOM 1316 C CA . ASP A 1 168 ? 5.209 12.979 -0.689 1.00 54.00 168 ASP A CA 1
ATOM 1317 C C . ASP A 1 168 ? 3.930 13.840 -0.565 1.00 54.00 168 ASP A C 1
ATOM 1319 O O . ASP A 1 168 ? 3.802 14.890 -1.202 1.00 54.00 168 ASP A O 1
ATOM 1323 N N . PRO A 1 169 ? 2.899 13.374 0.168 1.00 58.06 169 PRO A N 1
ATOM 1324 C CA . PRO A 1 169 ? 1.659 14.127 0.289 1.00 58.06 169 PRO A CA 1
ATOM 1325 C C . PRO A 1 169 ? 1.843 15.329 1.219 1.00 58.06 169 PRO A C 1
ATOM 1327 O O . PRO A 1 169 ? 2.540 15.260 2.231 1.00 58.06 169 PRO A O 1
ATOM 1330 N N . LYS A 1 170 ? 1.158 16.434 0.898 1.00 57.38 170 LYS A N 1
ATOM 1331 C CA . LYS A 1 170 ? 1.312 17.720 1.600 1.00 57.38 170 LYS A CA 1
ATOM 1332 C C . LYS A 1 170 ? 0.996 17.662 3.096 1.00 57.38 170 LYS A C 1
ATOM 1334 O O . LYS A 1 170 ? 1.545 18.453 3.857 1.00 57.38 170 LYS A O 1
ATOM 1339 N N . ALA A 1 171 ? 0.107 16.761 3.513 1.00 64.00 171 ALA A N 1
ATOM 1340 C CA . ALA A 1 171 ? -0.227 16.549 4.913 1.00 64.00 171 ALA A CA 1
ATOM 1341 C C . ALA A 1 171 ? -0.673 15.102 5.164 1.00 64.00 171 ALA A C 1
ATOM 1343 O O . ALA A 1 171 ? -1.453 14.535 4.395 1.00 64.00 171 ALA A O 1
ATOM 1344 N N . TRP A 1 172 ? -0.210 14.535 6.278 1.00 71.50 172 TRP A N 1
ATOM 1345 C CA . TRP A 1 172 ? -0.669 13.255 6.810 1.00 71.50 172 TRP A CA 1
ATOM 1346 C C . TRP A 1 172 ? -1.481 13.480 8.080 1.00 71.50 172 TRP A C 1
ATOM 1348 O O . TRP A 1 172 ? -1.078 14.244 8.958 1.00 71.50 172 TRP A O 1
ATOM 1358 N N . LYS A 1 173 ? -2.589 12.754 8.215 1.00 77.38 173 LYS A N 1
ATOM 1359 C CA . LYS A 1 173 ? -3.215 12.501 9.510 1.00 77.38 173 LYS A CA 1
ATOM 1360 C C . LYS A 1 173 ? -2.682 11.169 10.025 1.00 77.38 173 LYS A C 1
ATOM 1362 O O . LYS A 1 173 ? -2.939 10.132 9.421 1.00 77.38 173 LYS A O 1
ATOM 1367 N N . GLU A 1 174 ? -1.923 11.211 11.113 1.00 79.88 174 GLU A N 1
ATOM 1368 C CA . GLU A 1 174 ? -1.272 10.041 11.705 1.00 79.88 174 GLU A CA 1
ATOM 1369 C C . GLU A 1 174 ? -1.952 9.626 13.012 1.00 79.88 174 GLU A C 1
ATOM 1371 O O . GLU A 1 174 ? -2.323 10.473 13.828 1.00 79.88 174 GLU A O 1
ATOM 1376 N N . ILE A 1 175 ? -2.096 8.315 13.198 1.00 78.44 175 ILE A N 1
ATOM 1377 C CA . ILE A 1 175 ? -2.469 7.663 14.451 1.00 78.44 175 ILE A CA 1
ATOM 1378 C C . ILE A 1 175 ? -1.317 6.735 14.826 1.00 78.44 175 ILE A C 1
ATOM 1380 O O . ILE A 1 175 ? -0.987 5.812 14.075 1.00 78.44 175 ILE A O 1
ATOM 1384 N N . GLY A 1 176 ? -0.686 7.047 15.958 1.00 73.38 176 GLY A N 1
ATOM 1385 C CA . GLY A 1 176 ? 0.491 6.350 16.467 1.00 73.38 176 GLY A CA 1
ATOM 1386 C C . GLY A 1 176 ? 0.190 4.960 17.044 1.00 73.38 176 GLY A C 1
ATOM 1387 O O . GLY A 1 176 ? -0.979 4.582 17.150 1.00 73.38 176 GLY A O 1
ATOM 1388 N N . PRO A 1 177 ? 1.250 4.208 17.386 1.00 57.50 177 PRO A N 1
ATOM 1389 C CA . PRO A 1 177 ? 1.156 2.845 17.901 1.00 57.50 177 PRO A CA 1
ATOM 1390 C C . PRO A 1 177 ? 0.542 2.761 19.302 1.00 57.50 177 PRO A C 1
ATOM 1392 O O . PRO A 1 177 ? 0.701 3.721 20.092 1.00 57.50 177 PRO A O 1
#